Protein AF-A0A2U1FQH3-F1 (afdb_monomer)

Solvent-accessible surface area (backbone atoms only — not comparable to full-atom values): 7206 Å² total; per-residue (Å²): 108,69,68,39,51,54,25,48,75,68,66,36,53,69,66,20,48,74,65,51,84,69,81,88,72,70,95,47,68,51,34,59,42,53,38,51,51,47,22,43,49,19,22,71,71,65,38,62,69,56,23,54,52,31,47,61,70,47,54,87,42,57,77,36,69,26,37,33,78,85,59,86,45,71,81,46,42,37,20,46,50,50,14,53,23,23,50,56,60,72,35,64,68,61,15,51,62,22,38,57,48,25,40,58,41,23,60,77,64,72,34,65,70,56,42,53,49,44,52,58,51,50,51,54,56,51,55,63,57,61,77,73,112

Organism: NCBI:txid663609

Secondary structure (DSSP, 8-state):
-HHHHHHHHTT-HHHHHHT-SPPPPPSSTTHHHHHHHHHHHHHHHT-HHHHHHHHHHHGGGTTSEEE-TTSS-EEEEHHHHHHHHHHHTT-HHHHHHHHHHHHHHHHHTT-HHHHHHHHHHHHHHHHHHHTT-

Mean predicted aligned error: 3.98 Å

Structure (mmCIF, N/CA/C/O backbone):
data_AF-A0A2U1FQH3-F1
#
_entry.id   AF-A0A2U1FQH3-F1
#
loop_
_atom_site.group_PDB
_atom_site.id
_atom_site.type_symbol
_atom_site.label_atom_id
_atom_site.label_alt_id
_atom_site.label_comp_id
_atom_site.label_asym_id
_atom_site.label_entity_id
_atom_site.label_seq_id
_atom_site.pdbx_PDB_ins_code
_atom_site.Cartn_x
_atom_site.Cartn_y
_atom_site.Cartn_z
_atom_site.occupancy
_atom_site.B_iso_or_equiv
_atom_site.auth_seq_id
_atom_site.auth_comp_id
_atom_site.auth_asym_id
_atom_site.auth_atom_id
_atom_site.pdbx_PDB_model_num
ATOM 1 N N . MET A 1 1 ? 6.228 0.010 -13.009 1.00 85.62 1 MET A N 1
ATOM 2 C CA . MET A 1 1 ? 5.264 -0.247 -11.916 1.00 85.62 1 MET A CA 1
ATOM 3 C C . MET A 1 1 ? 3.928 0.450 -12.118 1.00 85.62 1 MET A C 1
ATOM 5 O O . MET A 1 1 ? 2.920 -0.239 -12.090 1.00 85.62 1 MET A O 1
ATOM 9 N N . LEU A 1 2 ? 3.894 1.757 -12.401 1.00 88.19 2 LEU A N 1
ATOM 10 C CA . LEU A 1 2 ? 2.640 2.507 -12.596 1.00 88.19 2 LEU A CA 1
ATOM 11 C C . LEU A 1 2 ? 1.683 1.895 -13.636 1.00 88.19 2 LEU A C 1
ATOM 13 O O . LEU A 1 2 ? 0.490 1.802 -13.383 1.00 88.19 2 LEU A O 1
ATOM 17 N N . LEU A 1 3 ? 2.201 1.389 -14.762 1.00 90.94 3 LEU A N 1
ATOM 18 C CA . LEU A 1 3 ? 1.379 0.736 -15.790 1.00 90.94 3 LEU A CA 1
ATOM 19 C C . LEU A 1 3 ? 0.638 -0.516 -15.286 1.00 90.94 3 LEU A C 1
ATOM 21 O O . LEU A 1 3 ? -0.470 -0.785 -15.737 1.00 90.94 3 LEU A O 1
ATOM 25 N N . VAL A 1 4 ? 1.233 -1.281 -14.363 1.00 93.75 4 VAL A N 1
ATOM 26 C CA . VAL A 1 4 ? 0.579 -2.461 -13.770 1.00 93.75 4 VAL A CA 1
ATOM 27 C C . VAL A 1 4 ? -0.612 -2.012 -12.927 1.00 93.75 4 VAL A C 1
ATOM 29 O O . VAL A 1 4 ? -1.704 -2.537 -13.108 1.00 93.75 4 VAL A O 1
ATOM 32 N N . HIS A 1 5 ? -0.429 -0.989 -12.087 1.00 93.81 5 HIS A N 1
ATOM 33 C CA . HIS A 1 5 ? -1.512 -0.399 -11.289 1.00 93.81 5 HIS A CA 1
ATOM 34 C C . HIS A 1 5 ? -2.624 0.178 -12.160 1.00 93.81 5 HIS A C 1
ATOM 36 O O . HIS A 1 5 ? -3.769 -0.218 -11.992 1.00 93.81 5 HIS A O 1
ATOM 42 N N . ALA A 1 6 ? -2.289 0.986 -13.168 1.00 94.56 6 ALA A N 1
ATOM 43 C CA . ALA A 1 6 ? -3.279 1.551 -14.085 1.00 94.56 6 ALA A CA 1
ATOM 44 C C . ALA A 1 6 ? -4.099 0.469 -14.814 1.00 94.56 6 ALA A C 1
ATOM 46 O O . ALA A 1 6 ? -5.302 0.618 -15.011 1.00 94.56 6 ALA A O 1
ATOM 47 N N . ARG A 1 7 ? -3.469 -0.651 -15.197 1.00 95.75 7 ARG A N 1
ATOM 48 C CA . ARG A 1 7 ? -4.176 -1.792 -15.802 1.00 95.75 7 ARG A CA 1
ATOM 49 C C . ARG A 1 7 ? -5.075 -2.510 -14.803 1.00 95.75 7 ARG A C 1
ATOM 51 O O . ARG A 1 7 ? -6.178 -2.886 -15.179 1.00 95.75 7 ARG A O 1
ATOM 58 N N . LEU A 1 8 ? -4.626 -2.693 -13.561 1.00 94.69 8 LEU A N 1
ATOM 59 C CA . LEU A 1 8 ? -5.451 -3.275 -12.502 1.00 94.69 8 LEU A CA 1
ATOM 60 C C . LEU A 1 8 ? -6.661 -2.388 -12.180 1.00 94.69 8 LEU A C 1
ATOM 62 O O . LEU A 1 8 ? -7.759 -2.907 -12.009 1.00 94.69 8 LEU A O 1
ATOM 66 N N . ASP A 1 9 ? -6.480 -1.068 -12.142 1.00 95.06 9 ASP A N 1
ATOM 67 C CA . ASP A 1 9 ? -7.562 -0.102 -11.909 1.00 95.06 9 ASP A CA 1
ATOM 68 C C . ASP A 1 9 ? -8.564 -0.077 -13.069 1.00 95.06 9 ASP A C 1
ATOM 70 O O . ASP A 1 9 ? -9.762 0.065 -12.849 1.00 95.06 9 ASP A O 1
ATOM 74 N N . ALA A 1 10 ? -8.094 -0.306 -14.297 1.00 96.31 10 ALA A N 1
ATOM 75 C CA . ALA A 1 10 ? -8.940 -0.456 -15.480 1.00 96.31 10 ALA A CA 1
ATOM 76 C C . ALA A 1 10 ? -9.592 -1.851 -15.620 1.00 96.31 10 ALA A C 1
ATOM 78 O O . ALA A 1 10 ? -10.192 -2.136 -16.655 1.00 96.31 10 ALA A O 1
ATOM 79 N N . GLY A 1 11 ? -9.430 -2.755 -14.645 1.00 95.56 11 GLY A N 1
ATOM 80 C CA . GLY A 1 11 ? -9.955 -4.127 -14.718 1.00 95.56 11 GLY A CA 1
ATOM 81 C C . GLY A 1 11 ? -9.238 -5.039 -15.727 1.00 95.56 11 GLY A C 1
ATOM 82 O O . GLY A 1 11 ? -9.680 -6.153 -15.993 1.00 95.56 11 GLY A O 1
ATOM 83 N N . LEU A 1 12 ? -8.103 -4.612 -16.284 1.00 95.75 12 LEU A N 1
ATOM 84 C CA . LEU A 1 12 ? -7.327 -5.343 -17.291 1.00 95.75 12 LEU A CA 1
ATOM 85 C C . LEU A 1 12 ? -6.322 -6.309 -16.635 1.00 95.75 12 LEU A C 1
ATOM 87 O O . LEU A 1 12 ? -5.113 -6.226 -16.882 1.00 95.75 12 LEU A O 1
ATOM 91 N N . GLY A 1 13 ? -6.821 -7.225 -15.800 1.00 94.69 13 GLY A N 1
ATOM 92 C CA . GLY A 1 13 ? -6.017 -8.140 -14.976 1.00 94.69 13 GLY A CA 1
ATOM 93 C C . GLY A 1 13 ? -4.999 -8.969 -15.766 1.00 94.69 13 GLY A C 1
ATOM 94 O O . GLY A 1 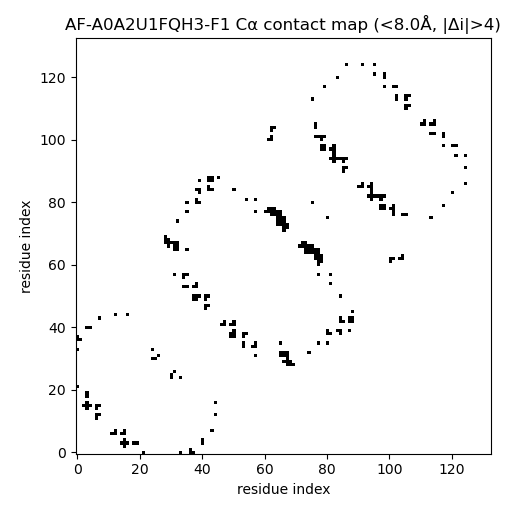13 ? -3.823 -9.009 -15.404 1.00 94.69 13 GLY A O 1
ATOM 95 N N . ASP A 1 14 ? -5.397 -9.542 -16.903 1.00 94.00 14 ASP A N 1
ATOM 96 C CA . ASP A 1 14 ? -4.491 -10.345 -17.736 1.00 94.00 14 ASP A CA 1
ATOM 97 C C . ASP A 1 14 ? -3.356 -9.512 -18.335 1.00 94.00 14 ASP A C 1
ATOM 99 O O . ASP A 1 14 ? -2.203 -9.940 -18.365 1.00 94.00 14 ASP A O 1
ATOM 103 N N . ARG A 1 15 ? -3.641 -8.270 -18.744 1.00 93.94 15 ARG A N 1
ATOM 104 C CA . ARG A 1 15 ? -2.609 -7.345 -19.243 1.00 93.94 15 ARG A CA 1
ATOM 105 C C . ARG A 1 15 ? -1.704 -6.837 -18.128 1.00 93.94 15 ARG A C 1
ATOM 107 O O . ARG A 1 15 ? -0.549 -6.495 -18.393 1.00 93.94 15 ARG A O 1
ATOM 114 N N . ALA A 1 16 ? -2.217 -6.723 -16.905 1.00 95.06 16 ALA A N 1
ATOM 115 C CA . ALA A 1 16 ? -1.400 -6.421 -15.738 1.00 95.06 16 ALA A CA 1
ATOM 116 C C . ALA A 1 16 ? -0.441 -7.585 -15.453 1.00 95.06 16 ALA A C 1
ATOM 118 O O . ALA A 1 16 ? 0.761 -7.355 -15.324 1.00 95.06 16 ALA A O 1
ATOM 119 N N . ARG A 1 17 ? -0.950 -8.825 -15.473 1.00 94.12 17 ARG A N 1
ATOM 120 C CA . ARG A 1 17 ? -0.162 -10.049 -15.281 1.00 94.12 17 ARG A CA 1
ATOM 121 C C . ARG A 1 17 ? 0.876 -10.257 -16.384 1.00 94.12 17 ARG A C 1
ATOM 123 O O . ARG A 1 17 ? 2.003 -10.610 -16.079 1.00 94.12 17 ARG A O 1
ATOM 130 N N . ALA A 1 18 ? 0.554 -9.953 -17.640 1.00 92.75 18 ALA A N 1
ATOM 131 C CA . ALA A 1 18 ? 1.511 -10.039 -18.749 1.00 92.75 18 ALA A CA 1
ATOM 132 C C . ALA A 1 18 ? 2.693 -9.057 -18.620 1.00 92.75 18 ALA A C 1
ATOM 134 O O . ALA A 1 18 ? 3.748 -9.276 -19.205 1.00 92.75 18 ALA A O 1
ATOM 135 N N . ALA A 1 19 ? 2.529 -7.967 -17.863 1.00 89.44 19 ALA A N 1
ATOM 136 C CA . ALA A 1 19 ? 3.610 -7.035 -17.538 1.00 89.44 19 ALA A CA 1
ATOM 137 C C . ALA A 1 19 ? 4.268 -7.326 -16.173 1.00 89.44 19 ALA A C 1
ATOM 139 O O . ALA A 1 19 ? 4.991 -6.471 -15.655 1.00 89.44 19 ALA A O 1
ATOM 140 N N . TRP A 1 20 ? 4.007 -8.500 -15.589 1.00 92.12 20 TRP A N 1
ATOM 141 C CA . TRP A 1 20 ? 4.476 -8.942 -14.278 1.00 92.12 20 TRP A CA 1
ATOM 142 C C . TRP A 1 20 ? 5.235 -10.286 -14.382 1.00 92.12 20 TRP A C 1
ATOM 144 O O . TRP A 1 20 ? 4.824 -11.137 -15.167 1.00 92.12 20 TRP A O 1
ATOM 154 N N . PRO A 1 21 ? 6.300 -10.535 -13.589 1.00 73.38 21 PRO A N 1
ATOM 155 C CA . PRO A 1 21 ? 6.938 -9.624 -12.642 1.00 73.38 21 PRO A CA 1
ATOM 156 C C . PRO A 1 21 ? 7.885 -8.640 -13.337 1.00 73.38 21 PRO A C 1
ATOM 158 O O . PRO A 1 21 ? 8.459 -8.913 -14.388 1.00 73.38 21 PRO A O 1
ATOM 161 N N . VAL A 1 22 ? 8.071 -7.475 -12.722 1.00 75.81 22 VAL A N 1
ATOM 162 C CA . VAL A 1 22 ? 9.035 -6.474 -13.201 1.00 75.81 22 VAL A CA 1
ATOM 163 C C . VAL A 1 22 ? 10.400 -6.731 -12.551 1.00 75.81 22 VAL A C 1
ATOM 165 O O . VAL A 1 22 ? 10.429 -7.129 -11.383 1.00 75.81 22 VAL A O 1
ATOM 168 N N . PRO A 1 23 ? 11.524 -6.516 -13.268 1.00 78.75 23 PRO A N 1
ATOM 169 C CA . PRO A 1 23 ? 12.860 -6.788 -12.748 1.00 78.75 23 PRO A CA 1
ATOM 170 C C . PRO A 1 23 ? 13.119 -6.132 -11.391 1.00 78.75 23 PRO A C 1
ATOM 172 O O . PRO A 1 23 ? 12.698 -4.996 -11.144 1.00 78.75 23 PRO A O 1
ATOM 175 N N . GLN A 1 24 ? 13.853 -6.838 -10.528 1.00 74.62 24 GLN A N 1
ATOM 176 C CA . GLN A 1 24 ? 14.350 -6.255 -9.288 1.00 74.62 24 GLN A CA 1
ATOM 177 C C . GLN A 1 24 ? 15.285 -5.088 -9.611 1.00 74.62 24 GLN A C 1
ATOM 179 O O . GLN A 1 24 ? 16.109 -5.158 -10.523 1.00 74.62 24 GLN A O 1
ATOM 184 N N . ARG A 1 25 ? 15.124 -3.995 -8.866 1.00 75.69 25 ARG A N 1
ATOM 185 C CA . ARG A 1 25 ? 15.981 -2.816 -8.971 1.00 75.69 25 ARG A CA 1
ATOM 186 C C . ARG A 1 25 ? 17.005 -2.831 -7.833 1.00 75.69 25 ARG A C 1
ATOM 188 O O . ARG A 1 25 ? 16.669 -3.318 -6.749 1.00 75.69 25 ARG A O 1
ATOM 195 N N . PRO A 1 26 ? 18.216 -2.291 -8.052 1.00 82.06 26 PRO A N 1
ATOM 196 C CA . PRO A 1 26 ? 19.165 -2.037 -6.974 1.00 82.06 26 PRO A CA 1
ATOM 197 C C . PRO A 1 26 ? 18.531 -1.224 -5.840 1.00 82.06 26 PRO A C 1
ATOM 199 O O . PRO A 1 26 ? 17.585 -0.460 -6.059 1.00 82.06 26 PRO A O 1
ATOM 202 N N . ARG A 1 27 ? 19.053 -1.379 -4.619 1.00 84.25 27 ARG A N 1
ATOM 203 C CA . ARG A 1 27 ? 18.567 -0.674 -3.423 1.00 84.25 27 ARG A CA 1
ATOM 204 C C . ARG A 1 27 ? 19.077 0.770 -3.371 1.00 84.25 27 ARG A C 1
ATOM 206 O O . ARG A 1 27 ? 19.834 1.147 -2.486 1.00 84.25 27 ARG A O 1
ATOM 213 N N . GLU A 1 28 ? 18.656 1.567 -4.341 1.00 85.31 28 GLU A N 1
ATOM 214 C CA . GLU A 1 28 ? 19.118 2.939 -4.583 1.00 85.31 28 GLU A CA 1
ATOM 215 C C . GLU A 1 28 ? 17.925 3.896 -4.725 1.00 85.31 28 GLU A C 1
ATOM 217 O O . GLU A 1 28 ? 16.795 3.437 -4.740 1.00 85.31 28 GLU A O 1
ATOM 222 N N . GLY A 1 29 ? 18.163 5.209 -4.836 1.00 80.88 29 GLY A N 1
ATOM 223 C CA . GLY A 1 29 ? 17.245 6.292 -5.262 1.00 80.88 29 GLY A CA 1
ATOM 224 C C . GLY A 1 29 ? 15.716 6.137 -5.112 1.00 80.88 29 GLY A C 1
ATOM 225 O O . GLY A 1 29 ? 15.077 6.900 -4.383 1.00 80.88 29 GLY A O 1
ATOM 226 N N . THR A 1 30 ? 15.115 5.210 -5.861 1.00 89.62 30 THR A N 1
ATOM 227 C CA . THR A 1 30 ? 13.666 4.953 -5.960 1.00 89.62 30 THR A CA 1
ATOM 228 C C . THR A 1 30 ? 13.218 3.638 -5.319 1.00 89.62 30 THR A C 1
ATOM 230 O O . THR A 1 30 ? 12.035 3.316 -5.346 1.00 89.62 30 THR A O 1
ATOM 233 N N . TRP A 1 31 ? 14.127 2.868 -4.724 1.00 92.00 31 TRP A N 1
ATOM 234 C CA . TRP A 1 31 ? 13.887 1.497 -4.284 1.00 92.00 31 TRP A CA 1
ATOM 235 C C . TRP A 1 31 ? 12.711 1.376 -3.317 1.00 92.00 31 TRP A C 1
ATOM 237 O O . TRP A 1 31 ? 11.898 0.467 -3.469 1.00 92.00 31 TRP A O 1
ATOM 247 N N . LEU A 1 32 ? 12.574 2.293 -2.353 1.00 93.88 32 LEU A N 1
ATOM 248 C CA . LEU A 1 32 ? 11.478 2.240 -1.380 1.00 93.88 32 LEU A CA 1
ATOM 249 C C . LEU A 1 32 ? 10.116 2.447 -2.062 1.00 93.88 32 LEU A C 1
ATOM 251 O O . LEU A 1 32 ? 9.160 1.724 -1.779 1.00 93.88 32 LEU A O 1
ATOM 255 N N . LEU A 1 33 ? 10.053 3.387 -3.008 1.00 93.75 33 LEU A N 1
ATOM 256 C CA . LEU A 1 33 ? 8.881 3.639 -3.844 1.00 93.75 33 LEU A CA 1
ATOM 257 C C . LEU A 1 33 ? 8.545 2.427 -4.721 1.00 93.75 33 LEU A C 1
ATOM 259 O O . LEU A 1 33 ? 7.403 1.969 -4.734 1.00 93.75 33 LEU A O 1
ATOM 263 N N . ASP A 1 34 ? 9.533 1.888 -5.434 1.00 92.88 34 ASP A N 1
ATOM 264 C CA . ASP A 1 34 ? 9.339 0.737 -6.316 1.00 92.88 34 ASP A CA 1
ATOM 265 C C . ASP A 1 34 ? 8.899 -0.504 -5.527 1.00 92.88 34 ASP A C 1
ATOM 267 O O . ASP A 1 34 ? 7.987 -1.211 -5.956 1.00 92.88 34 ASP A O 1
ATOM 271 N N . THR A 1 35 ? 9.476 -0.732 -4.345 1.00 95.19 35 THR A N 1
ATOM 272 C CA . THR A 1 35 ? 9.123 -1.841 -3.444 1.00 95.19 35 THR A CA 1
ATOM 273 C C . THR A 1 35 ? 7.694 -1.697 -2.918 1.00 95.19 35 THR A C 1
ATOM 275 O O . THR A 1 35 ? 6.941 -2.672 -2.914 1.00 95.19 35 THR A O 1
ATOM 278 N N . ALA A 1 36 ? 7.276 -0.484 -2.542 1.00 96.19 36 ALA A N 1
ATOM 279 C CA . ALA A 1 36 ? 5.900 -0.199 -2.139 1.00 96.19 36 ALA A CA 1
ATOM 280 C C . ALA A 1 36 ? 4.895 -0.477 -3.269 1.00 96.19 36 ALA A C 1
ATOM 282 O O . ALA A 1 36 ? 3.879 -1.143 -3.056 1.00 96.19 36 ALA A O 1
ATOM 283 N N . LEU A 1 37 ? 5.197 -0.028 -4.490 1.00 95.06 37 LEU A N 1
ATOM 284 C CA . LEU A 1 37 ? 4.347 -0.282 -5.654 1.00 95.06 37 LEU A CA 1
ATOM 285 C C . LEU A 1 37 ? 4.309 -1.769 -6.027 1.00 95.06 37 LEU A C 1
ATOM 287 O O . LEU A 1 37 ? 3.245 -2.263 -6.406 1.00 95.06 37 LEU A O 1
ATOM 291 N N . GLN A 1 38 ? 5.427 -2.490 -5.907 1.00 95.25 38 GLN A N 1
ATOM 292 C CA . GLN A 1 38 ? 5.459 -3.940 -6.105 1.00 95.25 38 GLN A CA 1
ATOM 293 C C . GLN A 1 38 ? 4.601 -4.665 -5.067 1.00 95.25 38 GLN A C 1
ATOM 295 O O . GLN A 1 38 ? 3.829 -5.537 -5.448 1.00 95.25 38 GLN A O 1
ATOM 300 N N . CYS A 1 39 ? 4.679 -4.278 -3.791 1.00 96.50 39 CYS A N 1
ATOM 301 C CA . CYS A 1 39 ? 3.886 -4.871 -2.711 1.00 96.50 39 CYS A CA 1
ATOM 302 C C . CYS A 1 39 ? 2.380 -4.791 -2.995 1.00 96.50 39 CYS A C 1
ATOM 304 O O . CYS A 1 39 ? 1.672 -5.797 -2.954 1.00 96.50 39 CYS A O 1
ATOM 306 N N . LEU A 1 40 ? 1.899 -3.602 -3.371 1.00 96.62 40 LEU A N 1
ATOM 307 C CA . LEU A 1 40 ? 0.488 -3.381 -3.695 1.00 96.62 40 LEU A CA 1
ATOM 308 C C . LEU A 1 40 ? 0.043 -4.174 -4.930 1.00 96.62 40 LEU A C 1
ATOM 310 O O . LEU A 1 40 ? -1.037 -4.761 -4.931 1.00 96.62 40 LEU A O 1
ATOM 314 N N . ALA A 1 41 ? 0.863 -4.198 -5.985 1.00 95.81 41 ALA A N 1
ATOM 315 C CA . ALA A 1 41 ? 0.544 -4.944 -7.200 1.00 95.81 41 ALA A CA 1
ATOM 316 C C . ALA A 1 41 ? 0.529 -6.457 -6.942 1.00 95.81 41 ALA A C 1
ATOM 318 O O . ALA A 1 41 ? -0.388 -7.137 -7.394 1.00 95.81 41 ALA A O 1
ATOM 319 N N . ALA A 1 42 ? 1.501 -6.969 -6.181 1.00 95.94 42 ALA A N 1
ATOM 320 C CA . ALA A 1 42 ? 1.602 -8.379 -5.828 1.00 95.94 42 ALA A CA 1
ATOM 321 C C . ALA A 1 42 ? 0.376 -8.855 -5.042 1.00 95.94 42 ALA A C 1
ATOM 323 O O . ALA A 1 42 ? -0.183 -9.896 -5.378 1.00 95.94 42 ALA A O 1
ATOM 324 N N . ALA A 1 43 ? -0.091 -8.061 -4.070 1.00 96.38 43 ALA A N 1
ATOM 325 C CA . ALA A 1 43 ? -1.313 -8.362 -3.327 1.00 96.38 43 ALA A CA 1
ATOM 326 C C . ALA A 1 43 ? -2.535 -8.469 -4.253 1.00 96.38 43 ALA A C 1
ATOM 328 O O . ALA A 1 43 ? -3.263 -9.452 -4.203 1.00 96.38 43 ALA A O 1
ATOM 329 N N . ARG A 1 44 ? -2.715 -7.504 -5.165 1.00 94.81 44 ARG A N 1
ATOM 330 C CA . ARG A 1 44 ? -3.845 -7.491 -6.114 1.00 94.81 44 ARG A CA 1
ATOM 331 C C . ARG A 1 44 ? -3.774 -8.594 -7.174 1.00 94.81 44 ARG A C 1
ATOM 333 O O . ARG A 1 44 ? -4.807 -9.027 -7.668 1.00 94.81 44 ARG A O 1
ATOM 340 N N . LEU A 1 45 ? -2.571 -9.015 -7.560 1.00 94.81 45 LEU A N 1
ATOM 341 C CA . LEU A 1 45 ? -2.350 -10.062 -8.564 1.00 94.81 45 LEU A CA 1
ATOM 342 C C . LEU A 1 45 ? -2.333 -11.481 -7.972 1.00 94.81 45 LEU A C 1
ATOM 344 O O . LEU A 1 45 ? -2.343 -12.441 -8.747 1.00 94.81 45 LEU A O 1
ATOM 348 N N . GLY A 1 46 ? -2.298 -11.612 -6.641 1.00 94.62 46 GLY A N 1
ATOM 349 C CA . GLY A 1 46 ? -2.177 -12.890 -5.936 1.00 94.62 46 GLY A CA 1
ATOM 350 C C . GLY A 1 46 ? -0.759 -13.476 -5.925 1.00 94.62 46 GLY A C 1
ATOM 351 O O . GLY A 1 46 ? -0.588 -14.669 -5.680 1.00 94.62 46 GLY A O 1
ATOM 352 N N . ASP A 1 47 ? 0.276 -12.672 -6.189 1.00 95.25 47 ASP A N 1
ATOM 353 C CA . ASP A 1 47 ? 1.672 -13.128 -6.156 1.00 95.25 47 ASP A CA 1
ATOM 354 C C . ASP A 1 47 ? 2.202 -13.140 -4.715 1.00 95.25 47 ASP A C 1
ATOM 356 O O . ASP A 1 47 ? 2.835 -12.194 -4.234 1.00 95.25 47 ASP A O 1
ATOM 360 N N . GLY A 1 48 ? 1.932 -14.240 -4.010 1.00 94.94 48 GLY A N 1
ATOM 361 C CA . GLY A 1 48 ? 2.323 -14.403 -2.611 1.00 94.94 48 GLY A CA 1
ATOM 362 C C . GLY A 1 48 ? 3.839 -14.377 -2.376 1.00 94.94 48 GLY A C 1
ATOM 363 O O . GLY A 1 48 ? 4.282 -13.980 -1.298 1.00 94.94 48 GLY A O 1
ATOM 364 N N . ALA A 1 49 ? 4.654 -14.774 -3.360 1.00 94.19 49 ALA A N 1
ATOM 365 C CA . ALA A 1 49 ? 6.108 -14.781 -3.214 1.00 94.19 49 ALA A CA 1
ATOM 366 C C . ALA A 1 49 ? 6.669 -13.354 -3.221 1.00 94.19 49 ALA A C 1
ATOM 368 O O . ALA A 1 49 ? 7.439 -12.991 -2.325 1.00 94.19 49 ALA A O 1
ATOM 369 N N . VAL A 1 50 ? 6.248 -12.529 -4.187 1.00 95.12 50 VAL A N 1
ATOM 370 C CA . VAL A 1 50 ? 6.642 -11.116 -4.223 1.00 95.12 50 VAL A CA 1
ATOM 371 C C . VAL A 1 50 ? 6.059 -10.371 -3.031 1.00 95.12 50 VAL A C 1
ATOM 373 O O . VAL A 1 50 ? 6.807 -9.649 -2.376 1.00 95.12 50 VAL A O 1
ATOM 376 N N . LEU A 1 51 ? 4.785 -10.599 -2.698 1.00 96.44 51 LEU A N 1
ATOM 377 C CA . LEU A 1 51 ? 4.118 -9.946 -1.573 1.00 96.44 51 LEU A CA 1
ATOM 378 C C . LEU A 1 51 ? 4.884 -10.140 -0.259 1.00 96.44 51 LEU A C 1
ATOM 380 O O . LEU A 1 51 ? 5.219 -9.155 0.402 1.00 96.44 51 LEU A O 1
ATOM 384 N N . ARG A 1 52 ? 5.217 -11.391 0.093 1.00 96.50 52 ARG A N 1
ATOM 385 C CA . ARG A 1 52 ? 5.974 -11.699 1.318 1.00 96.50 52 ARG A CA 1
ATOM 386 C C . ARG A 1 52 ? 7.330 -11.003 1.338 1.00 96.50 52 ARG A C 1
ATOM 388 O O . ARG A 1 52 ? 7.664 -10.366 2.334 1.00 96.50 52 ARG A O 1
ATOM 395 N N . ARG A 1 53 ? 8.086 -11.077 0.235 1.00 95.69 53 ARG A N 1
ATOM 396 C CA . ARG A 1 53 ? 9.396 -10.417 0.119 1.00 95.69 53 ARG A CA 1
ATOM 397 C C . ARG A 1 53 ? 9.269 -8.910 0.319 1.00 95.69 53 ARG A C 1
ATOM 399 O O . ARG A 1 53 ? 9.938 -8.348 1.175 1.00 95.69 53 ARG A O 1
ATOM 406 N N . THR A 1 54 ? 8.383 -8.258 -0.432 1.00 96.19 54 THR A N 1
ATOM 407 C CA . THR A 1 54 ? 8.247 -6.799 -0.378 1.00 96.19 54 THR A CA 1
ATOM 408 C C . THR A 1 54 ? 7.710 -6.317 0.965 1.00 96.19 54 THR A C 1
ATOM 410 O O . THR A 1 54 ? 8.112 -5.257 1.427 1.00 96.19 54 THR A O 1
ATOM 413 N N . ARG A 1 55 ? 6.844 -7.087 1.639 1.00 97.31 55 ARG A N 1
ATOM 414 C CA . ARG A 1 55 ? 6.419 -6.762 3.007 1.00 97.31 55 ARG A CA 1
ATOM 415 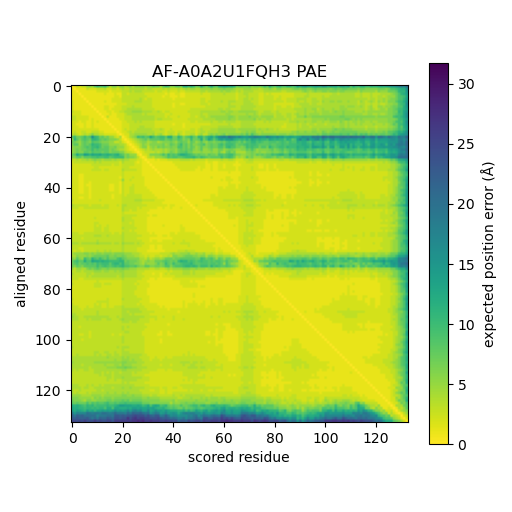C C . ARG A 1 55 ? 7.574 -6.853 3.996 1.00 97.31 55 ARG A C 1
ATOM 417 O O . ARG A 1 55 ? 7.732 -5.940 4.800 1.00 97.31 55 ARG A O 1
ATOM 424 N N . ALA A 1 56 ? 8.396 -7.899 3.909 1.00 97.00 56 ALA A N 1
ATOM 425 C CA . ALA A 1 56 ? 9.593 -8.028 4.737 1.00 97.00 56 ALA A CA 1
ATOM 426 C C . ALA A 1 56 ? 10.584 -6.878 4.485 1.00 97.00 56 ALA A C 1
ATOM 428 O O . ALA A 1 56 ? 11.123 -6.313 5.431 1.00 97.00 56 ALA A O 1
ATOM 429 N N . ASP A 1 57 ? 10.758 -6.473 3.227 1.00 96.06 57 ASP A N 1
ATOM 430 C CA . ASP A 1 57 ? 11.616 -5.350 2.841 1.00 96.06 57 ASP A CA 1
ATOM 431 C C . ASP A 1 57 ? 11.109 -3.991 3.358 1.00 96.06 57 ASP A C 1
ATOM 433 O O . ASP A 1 57 ? 11.913 -3.119 3.705 1.00 96.06 57 ASP A O 1
ATOM 437 N N . LEU A 1 58 ? 9.784 -3.801 3.407 1.00 97.38 58 LEU A N 1
ATOM 438 C CA . LEU A 1 58 ? 9.133 -2.579 3.889 1.00 97.38 58 LEU A CA 1
ATOM 439 C C . LEU A 1 58 ? 9.017 -2.519 5.416 1.00 97.38 58 LEU A C 1
ATOM 441 O O . LEU A 1 58 ? 9.008 -1.421 5.964 1.00 97.38 58 LEU A O 1
ATOM 445 N N . ALA A 1 59 ? 8.942 -3.656 6.112 1.00 96.94 59 ALA A N 1
ATOM 446 C CA . ALA A 1 59 ? 8.702 -3.703 7.556 1.00 96.94 59 ALA A CA 1
ATOM 447 C C . ALA A 1 59 ? 9.684 -2.851 8.398 1.00 96.94 59 ALA A C 1
ATOM 449 O O . ALA A 1 59 ? 9.209 -2.124 9.274 1.00 96.94 59 ALA A O 1
ATOM 450 N N . PRO A 1 60 ? 11.006 -2.816 8.114 1.00 97.12 60 PRO A N 1
ATOM 451 C CA . PRO A 1 60 ? 11.949 -1.941 8.822 1.00 97.12 60 PRO A CA 1
ATOM 452 C C . PRO A 1 60 ? 11.668 -0.437 8.684 1.00 97.12 60 PRO A C 1
ATOM 454 O O . PRO A 1 60 ? 12.254 0.369 9.403 1.00 97.12 60 PRO A O 1
ATOM 457 N N . TRP A 1 61 ? 10.800 -0.046 7.749 1.00 96.94 61 TRP A N 1
ATOM 458 C CA . TRP A 1 61 ? 10.431 1.341 7.467 1.00 96.94 61 TRP A CA 1
ATOM 459 C C . TRP A 1 61 ? 9.072 1.731 8.057 1.00 96.94 61 TRP A C 1
ATOM 461 O O . TRP A 1 61 ? 8.577 2.820 7.767 1.00 96.94 61 TRP A O 1
ATOM 471 N N . SER A 1 62 ? 8.461 0.873 8.879 1.00 98.12 62 SER A N 1
ATOM 472 C CA . SER A 1 62 ? 7.247 1.220 9.625 1.00 98.12 62 SER A CA 1
ATOM 473 C C . SER A 1 62 ? 7.429 2.533 10.405 1.00 98.12 62 SER A C 1
ATOM 475 O O . SER A 1 62 ? 8.506 2.838 10.921 1.00 98.12 62 SER A O 1
ATOM 477 N N . GLY A 1 63 ? 6.381 3.354 10.433 1.00 97.38 63 GLY A N 1
ATOM 478 C CA . GLY A 1 63 ? 6.383 4.693 11.015 1.00 97.38 63 GLY A CA 1
ATOM 479 C C . GLY A 1 63 ? 7.057 5.767 10.155 1.00 97.38 63 GLY A C 1
ATOM 480 O O . GLY A 1 63 ? 7.213 6.892 10.638 1.00 97.38 63 GLY A O 1
ATOM 481 N N . ARG A 1 64 ? 7.448 5.452 8.909 1.00 97.19 64 ARG A N 1
ATOM 482 C CA . ARG A 1 64 ? 8.052 6.385 7.939 1.00 97.19 64 ARG A CA 1
ATOM 483 C C . ARG A 1 64 ? 7.199 6.549 6.679 1.00 97.19 64 ARG A C 1
ATOM 485 O O . ARG A 1 64 ? 6.255 5.801 6.429 1.00 97.19 64 ARG A O 1
ATOM 492 N N . LEU A 1 65 ? 7.561 7.541 5.870 1.00 97.19 65 LEU A N 1
ATOM 493 C CA . LEU A 1 65 ? 6.982 7.778 4.551 1.00 97.19 65 LEU A CA 1
ATOM 494 C C . LEU A 1 65 ? 7.707 6.960 3.477 1.00 97.19 65 LEU A C 1
ATOM 496 O O . LEU A 1 65 ? 8.921 6.779 3.528 1.00 97.19 65 LEU A O 1
ATOM 500 N N . VAL A 1 66 ? 6.965 6.520 2.466 1.00 96.25 66 VAL A N 1
ATOM 501 C CA . VAL A 1 66 ? 7.519 6.044 1.198 1.00 96.25 66 VAL A CA 1
ATOM 502 C C . VAL A 1 66 ? 7.864 7.267 0.357 1.00 96.25 66 VAL A C 1
ATOM 504 O O . VAL A 1 66 ? 6.960 7.949 -0.127 1.00 96.25 66 VAL A O 1
ATOM 507 N N . HIS A 1 67 ? 9.154 7.538 0.171 1.00 92.19 67 HIS A N 1
ATOM 508 C CA . HIS A 1 67 ? 9.629 8.668 -0.624 1.00 92.19 67 HIS A CA 1
ATOM 509 C C . HIS A 1 67 ? 10.874 8.323 -1.452 1.00 92.19 67 HIS A C 1
ATOM 511 O O . HIS A 1 67 ? 11.571 7.345 -1.170 1.00 92.19 67 HIS A O 1
ATOM 517 N N . THR A 1 68 ? 11.161 9.118 -2.484 1.00 88.31 68 THR A N 1
ATOM 518 C CA . THR A 1 68 ? 12.456 9.075 -3.190 1.00 88.31 68 THR A CA 1
ATOM 519 C C . THR A 1 68 ? 13.559 9.672 -2.319 1.00 88.31 68 THR A C 1
ATOM 521 O O . THR A 1 68 ? 13.275 10.493 -1.451 1.00 88.31 68 THR A O 1
ATOM 524 N N . VAL A 1 69 ? 14.829 9.313 -2.542 1.00 83.38 69 VAL A N 1
ATOM 525 C CA . VAL A 1 69 ? 15.962 9.783 -1.706 1.00 83.38 69 VAL A CA 1
ATOM 526 C C . VAL A 1 69 ? 16.003 11.309 -1.528 1.00 83.38 69 VAL A C 1
ATOM 528 O O . VAL A 1 69 ? 16.321 11.788 -0.446 1.00 83.38 69 VAL A O 1
ATOM 531 N N . ASN A 1 70 ? 15.630 12.077 -2.553 1.00 81.94 70 ASN A N 1
ATOM 532 C CA . ASN A 1 70 ? 15.590 13.542 -2.510 1.00 81.94 70 ASN A CA 1
ATOM 533 C C . ASN A 1 70 ? 14.264 14.135 -1.985 1.00 81.94 70 ASN A C 1
ATOM 535 O O . ASN A 1 70 ? 14.097 15.350 -1.998 1.00 81.94 70 ASN A O 1
ATOM 539 N N . GLY A 1 71 ? 13.304 13.299 -1.586 1.00 80.62 71 GLY A N 1
ATOM 540 C CA . GLY A 1 71 ? 12.006 13.715 -1.047 1.00 80.62 71 GLY A CA 1
ATOM 541 C C . GLY A 1 71 ? 11.046 14.353 -2.055 1.00 80.62 71 GLY A C 1
ATOM 542 O O . GLY A 1 71 ? 9.950 14.739 -1.664 1.00 80.62 71 GLY A O 1
ATOM 543 N N . GLN A 1 72 ? 11.409 14.451 -3.340 1.00 83.31 72 GLN A N 1
ATOM 544 C CA . GLN A 1 72 ? 10.563 15.099 -4.353 1.00 83.31 72 GLN A CA 1
ATOM 545 C C . GLN A 1 72 ? 9.246 14.366 -4.606 1.00 83.31 72 GLN A C 1
ATOM 547 O O . GLN A 1 72 ? 8.276 14.979 -5.044 1.00 83.31 72 GLN A O 1
ATOM 552 N N . LEU A 1 73 ? 9.211 13.062 -4.337 1.00 87.69 73 LEU A N 1
ATOM 553 C CA . LEU A 1 73 ? 7.993 12.278 -4.392 1.00 87.69 73 L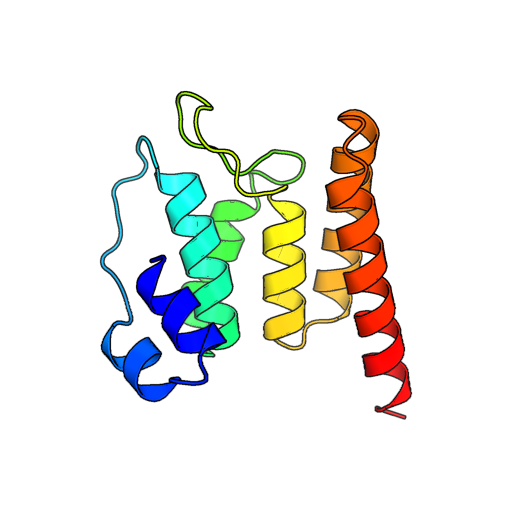EU A CA 1
ATOM 554 C C . LEU A 1 73 ? 7.773 11.588 -3.053 1.00 87.69 73 LEU A C 1
ATOM 556 O O . LEU A 1 73 ? 8.645 10.859 -2.581 1.00 87.69 73 LEU A O 1
ATOM 560 N N . VAL A 1 74 ? 6.575 11.767 -2.505 1.00 93.06 74 VAL A N 1
ATOM 561 C CA . VAL A 1 74 ? 6.045 11.014 -1.369 1.00 93.06 74 VAL A CA 1
ATOM 562 C C . VAL A 1 74 ? 4.804 10.275 -1.849 1.00 93.06 74 VAL A C 1
ATOM 564 O O . VAL A 1 74 ? 3.906 10.882 -2.425 1.00 93.06 74 VAL A O 1
ATOM 567 N N . LEU A 1 75 ? 4.756 8.963 -1.630 1.00 93.88 75 LEU A N 1
ATOM 568 C CA . LEU A 1 75 ? 3.611 8.141 -2.018 1.00 93.88 75 LEU A CA 1
ATOM 569 C C . LEU A 1 75 ? 2.560 8.079 -0.902 1.00 93.88 75 LEU A C 1
ATOM 57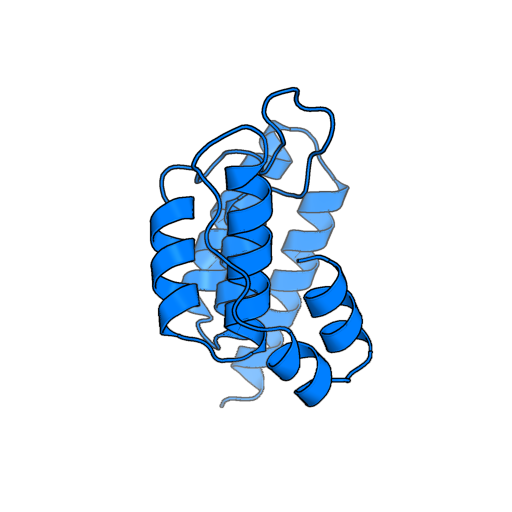1 O O . LEU A 1 75 ? 1.387 8.348 -1.138 1.00 93.88 75 LEU A O 1
ATOM 575 N N . ALA A 1 76 ? 2.976 7.647 0.290 1.00 96.19 76 ALA A N 1
ATOM 576 C CA . ALA A 1 76 ? 2.119 7.383 1.448 1.00 96.19 76 ALA A CA 1
ATOM 577 C C . ALA A 1 76 ? 2.981 7.013 2.673 1.00 96.19 76 ALA A C 1
ATOM 579 O O . ALA A 1 76 ? 4.161 6.687 2.507 1.00 96.19 76 ALA A O 1
ATOM 580 N N . PRO A 1 77 ? 2.406 6.952 3.886 1.00 98.31 77 PRO A N 1
ATOM 581 C CA . PRO A 1 77 ? 2.945 6.155 4.982 1.00 98.31 77 PRO A CA 1
ATOM 582 C C . PRO A 1 77 ? 3.245 4.721 4.539 1.00 98.31 77 PRO A C 1
ATOM 584 O O . PRO A 1 77 ? 2.428 4.090 3.861 1.00 98.31 77 PRO A O 1
ATOM 587 N N . VAL A 1 78 ? 4.383 4.173 4.965 1.00 98.56 78 VAL A N 1
ATOM 588 C CA . VAL A 1 78 ? 4.723 2.759 4.732 1.00 98.56 78 VAL A CA 1
ATOM 589 C C . VAL A 1 78 ? 3.631 1.851 5.294 1.00 98.56 78 VAL A C 1
ATOM 591 O O . VAL A 1 78 ? 3.192 0.920 4.621 1.00 98.56 78 VAL A O 1
ATOM 594 N N . ASP A 1 79 ? 3.120 2.150 6.487 1.00 98.75 79 ASP A N 1
ATOM 595 C CA . ASP A 1 79 ? 2.071 1.340 7.108 1.00 98.75 79 ASP A CA 1
ATOM 596 C C . ASP A 1 79 ? 0.733 1.409 6.359 1.00 98.75 79 ASP A C 1
ATOM 598 O O . ASP A 1 79 ? -0.008 0.432 6.354 1.00 98.75 79 ASP A O 1
ATOM 602 N N . LEU A 1 80 ? 0.451 2.494 5.629 1.00 98.50 80 LEU A N 1
ATOM 603 C CA . LEU A 1 80 ? -0.732 2.575 4.766 1.00 98.50 80 LEU A CA 1
ATOM 604 C C . LEU A 1 80 ? -0.589 1.665 3.537 1.00 98.50 80 LEU A C 1
ATOM 606 O O . LEU A 1 80 ? -1.550 1.025 3.109 1.00 98.50 80 LEU A O 1
ATOM 610 N N . VAL A 1 81 ? 0.626 1.549 2.990 1.00 98.44 81 VAL A N 1
ATOM 611 C CA . VAL A 1 81 ? 0.943 0.575 1.933 1.00 98.44 81 VAL A CA 1
ATOM 612 C C . VAL A 1 81 ? 0.773 -0.855 2.449 1.00 98.44 81 VAL A C 1
ATOM 614 O O . VAL A 1 81 ? 0.128 -1.666 1.784 1.00 98.44 81 VAL A O 1
ATOM 617 N N . LEU A 1 82 ? 1.300 -1.156 3.640 1.00 98.56 82 LEU A N 1
ATOM 618 C CA . LEU A 1 82 ? 1.164 -2.473 4.269 1.00 98.56 82 LEU A CA 1
ATOM 619 C C . LEU A 1 82 ? -0.303 -2.814 4.566 1.00 98.56 82 LEU A C 1
ATOM 621 O O . LEU A 1 82 ? -0.732 -3.925 4.266 1.00 98.56 82 LEU A O 1
ATOM 625 N N . ALA A 1 83 ? -1.088 -1.857 5.065 1.00 98.31 83 ALA A N 1
ATOM 626 C CA . ALA A 1 83 ? -2.514 -2.034 5.324 1.00 98.31 83 ALA A CA 1
ATOM 627 C C . ALA A 1 83 ? -3.302 -2.370 4.051 1.00 98.31 83 ALA A C 1
ATOM 629 O O . ALA A 1 83 ? -4.048 -3.347 4.019 1.00 98.31 83 ALA A O 1
ATOM 630 N N . ARG A 1 84 ? -3.108 -1.596 2.975 1.00 97.62 84 ARG A N 1
ATOM 631 C CA . ARG A 1 84 ? -3.754 -1.849 1.675 1.00 97.62 84 ARG A CA 1
ATOM 632 C C . ARG A 1 84 ? -3.364 -3.216 1.109 1.00 97.62 84 ARG A C 1
ATOM 634 O O . ARG A 1 84 ? -4.216 -3.922 0.578 1.00 97.62 84 ARG A O 1
ATOM 641 N N . ALA A 1 85 ? -2.092 -3.596 1.235 1.00 97.50 85 ALA A N 1
ATOM 642 C CA . ALA A 1 85 ? -1.616 -4.899 0.789 1.00 97.50 85 ALA A CA 1
ATOM 643 C C . ALA A 1 85 ? -2.207 -6.051 1.618 1.00 97.50 85 ALA A C 1
ATOM 645 O O . ALA A 1 85 ? -2.503 -7.096 1.050 1.00 97.50 85 ALA A O 1
ATOM 646 N N . ALA A 1 86 ? -2.372 -5.884 2.934 1.00 96.69 86 ALA A N 1
ATOM 647 C CA . ALA A 1 86 ? -3.025 -6.858 3.814 1.00 96.69 86 ALA A CA 1
ATOM 648 C C . ALA A 1 86 ? -4.517 -7.009 3.497 1.00 96.69 86 ALA A C 1
ATOM 650 O O . ALA A 1 86 ? -5.005 -8.127 3.363 1.00 96.69 86 ALA A O 1
ATOM 651 N N . LEU A 1 87 ? -5.229 -5.901 3.269 1.00 95.69 87 LEU A N 1
ATOM 652 C CA . LEU A 1 87 ? -6.629 -5.935 2.831 1.00 95.69 87 LEU A CA 1
ATOM 653 C C . LEU A 1 87 ? -6.792 -6.671 1.500 1.00 95.69 87 LEU A C 1
ATOM 655 O O . LEU A 1 87 ? -7.622 -7.567 1.3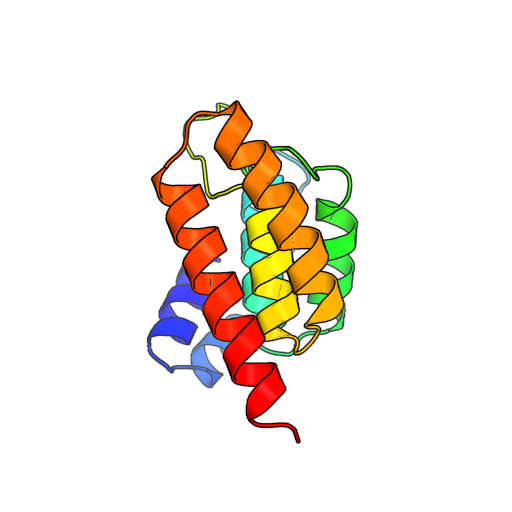94 1.00 95.69 87 LEU A O 1
ATOM 659 N N . ALA A 1 88 ? -5.975 -6.331 0.500 1.00 94.44 88 ALA A N 1
ATOM 660 C CA . ALA A 1 88 ? -6.025 -6.981 -0.809 1.00 94.44 88 ALA A CA 1
ATOM 661 C C . ALA A 1 88 ? -5.666 -8.479 -0.754 1.00 94.44 88 ALA A C 1
ATOM 663 O O . ALA A 1 88 ? -6.110 -9.235 -1.610 1.00 94.44 88 ALA A O 1
ATOM 664 N N . ALA A 1 89 ? -4.892 -8.903 0.247 1.00 93.25 89 ALA A N 1
ATOM 665 C CA . ALA A 1 89 ? -4.548 -10.301 0.489 1.00 93.25 89 ALA A CA 1
ATOM 666 C C . ALA A 1 89 ? -5.544 -11.039 1.409 1.00 93.25 89 ALA A C 1
ATOM 668 O O . ALA A 1 89 ? -5.355 -12.225 1.664 1.00 93.25 89 ALA A O 1
ATOM 669 N N . GLY A 1 90 ? -6.591 -10.371 1.908 1.00 93.62 90 GLY A N 1
ATOM 670 C CA . GLY A 1 90 ? -7.578 -10.985 2.801 1.00 93.62 90 GLY A CA 1
ATOM 671 C C . GLY A 1 90 ? -7.084 -11.206 4.237 1.00 93.62 90 GLY A C 1
ATOM 672 O O . GLY A 1 90 ? -7.524 -12.139 4.901 1.00 93.62 90 GLY A O 1
ATOM 673 N N . GLU A 1 91 ? -6.180 -10.360 4.740 1.00 94.56 91 GLU A N 1
ATOM 674 C CA . GLU A 1 91 ? -5.567 -10.477 6.073 1.00 94.56 91 GLU A CA 1
ATOM 675 C C . GLU A 1 91 ? -6.029 -9.330 7.001 1.00 94.56 91 GLU A C 1
ATOM 677 O O . GLU A 1 91 ? -5.271 -8.403 7.312 1.00 94.56 91 GLU A O 1
ATOM 682 N N . PRO A 1 92 ? -7.287 -9.361 7.483 1.00 94.50 92 PRO A N 1
ATOM 683 C CA . PRO A 1 92 ? -7.922 -8.233 8.168 1.00 94.50 92 PRO A CA 1
ATOM 684 C C . PRO A 1 92 ? -7.225 -7.817 9.473 1.00 94.50 92 PRO A C 1
ATOM 686 O O . PRO A 1 92 ? -7.210 -6.639 9.831 1.00 94.50 92 PRO A O 1
ATOM 689 N N . ARG A 1 93 ? -6.622 -8.770 10.195 1.00 94.56 93 ARG A N 1
ATOM 690 C CA . ARG A 1 93 ? -5.885 -8.479 11.437 1.00 94.56 93 ARG A CA 1
ATOM 691 C C . ARG A 1 93 ? -4.594 -7.707 11.165 1.00 94.56 93 ARG A C 1
ATOM 693 O O . ARG A 1 93 ? -4.316 -6.730 11.856 1.00 94.56 93 ARG A O 1
ATOM 700 N N . GLU A 1 94 ? -3.835 -8.121 10.152 1.00 95.75 94 GLU A N 1
ATOM 701 C CA . GLU A 1 94 ? -2.606 -7.430 9.743 1.00 95.75 94 GLU A CA 1
ATOM 702 C C . GLU A 1 94 ? -2.917 -6.030 9.213 1.00 95.75 94 GLU A C 1
ATOM 704 O O . GLU A 1 94 ? -2.224 -5.069 9.555 1.00 95.75 94 GLU A O 1
ATOM 709 N N . ALA A 1 95 ? -4.006 -5.904 8.447 1.00 97.44 95 ALA A N 1
ATOM 710 C CA . ALA A 1 95 ? -4.503 -4.622 7.973 1.00 97.44 95 ALA A CA 1
ATOM 711 C C . ALA A 1 95 ? -4.823 -3.668 9.129 1.00 97.44 95 ALA A C 1
ATOM 713 O O . ALA A 1 95 ? -4.337 -2.541 9.125 1.00 97.44 95 ALA A O 1
ATOM 714 N N . GLY A 1 96 ? -5.583 -4.119 10.134 1.00 97.81 96 GLY A N 1
ATOM 715 C CA . GLY A 1 96 ? -5.934 -3.303 11.301 1.00 97.81 96 GLY A CA 1
ATOM 716 C C . GLY A 1 96 ? -4.706 -2.764 12.039 1.00 97.81 96 GLY A C 1
ATOM 717 O O . GLY A 1 96 ? -4.580 -1.556 12.219 1.00 97.81 96 GLY A O 1
ATOM 718 N N . ALA A 1 97 ? -3.747 -3.638 12.360 1.00 97.31 97 ALA A N 1
ATOM 719 C CA . ALA A 1 97 ? -2.522 -3.236 13.054 1.00 97.31 97 ALA A CA 1
ATOM 720 C C . ALA A 1 97 ? -1.666 -2.251 12.233 1.00 97.31 97 ALA A C 1
ATOM 722 O O . ALA A 1 97 ? -1.010 -1.369 12.789 1.00 97.31 97 ALA A O 1
ATOM 723 N N . ALA A 1 98 ? -1.639 -2.395 10.905 1.00 98.38 98 ALA A N 1
ATOM 724 C CA . ALA A 1 98 ? -0.964 -1.446 10.026 1.00 98.38 98 ALA A CA 1
ATOM 725 C C . ALA A 1 98 ? -1.715 -0.102 9.941 1.00 98.38 98 ALA A C 1
ATOM 727 O O . ALA A 1 98 ? -1.077 0.949 9.951 1.00 98.38 98 ALA A O 1
ATOM 728 N N . LEU A 1 99 ? -3.052 -0.107 9.938 1.00 98.62 99 LEU A N 1
ATOM 729 C CA . LEU A 1 99 ? -3.862 1.116 9.980 1.00 98.62 99 LEU A CA 1
ATOM 730 C C . LEU A 1 99 ? -3.660 1.904 11.281 1.00 98.62 99 LEU A C 1
ATOM 732 O O . LEU A 1 99 ? -3.602 3.128 11.219 1.00 98.62 99 LEU A O 1
ATOM 736 N N . ASP A 1 100 ? -3.495 1.238 12.430 1.00 98.38 10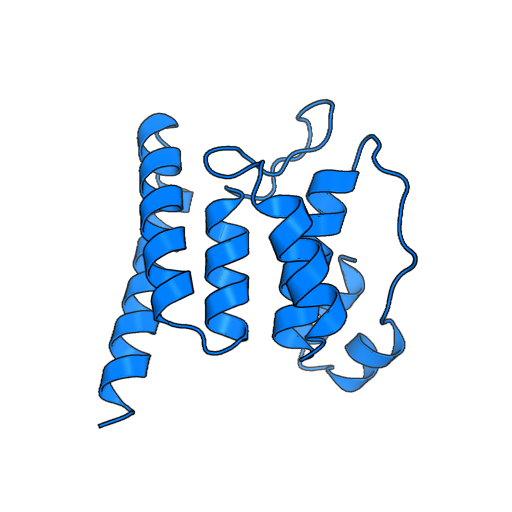0 ASP A N 1
ATOM 737 C CA . ASP A 1 100 ? -3.162 1.905 13.702 1.00 98.38 100 ASP A CA 1
ATOM 738 C C . ASP A 1 100 ? -1.839 2.687 13.591 1.00 98.38 100 ASP A C 1
ATOM 740 O O . ASP A 1 100 ? -1.760 3.862 13.952 1.00 98.38 100 ASP A O 1
ATOM 744 N N . ARG A 1 101 ? -0.796 2.064 13.023 1.00 98.50 101 ARG A N 1
ATOM 745 C CA . ARG A 1 101 ? 0.512 2.717 12.831 1.00 98.50 101 ARG A CA 1
ATOM 746 C C . ARG A 1 101 ? 0.473 3.826 11.780 1.00 98.50 101 ARG A C 1
ATOM 748 O O . ARG A 1 101 ? 1.153 4.840 11.941 1.00 98.50 101 ARG A O 1
ATOM 755 N N . ALA A 1 102 ? -0.316 3.648 10.720 1.00 98.62 102 ALA A N 1
ATOM 756 C CA . ALA A 1 102 ? -0.513 4.667 9.695 1.00 98.62 102 ALA A CA 1
ATOM 757 C C . ALA A 1 102 ? -1.211 5.914 10.260 1.00 98.62 102 ALA A C 1
ATOM 759 O O . ALA A 1 102 ? -0.770 7.024 9.964 1.00 98.62 102 ALA A O 1
ATOM 760 N N . ASP A 1 103 ? -2.239 5.737 11.099 1.00 98.56 103 ASP A N 1
ATOM 761 C CA . ASP A 1 103 ? -2.944 6.842 11.763 1.00 98.56 103 ASP A CA 1
ATOM 762 C C . ASP A 1 103 ? -2.001 7.621 12.683 1.00 98.56 103 ASP A C 1
ATOM 764 O O . ASP A 1 103 ? -1.901 8.840 12.577 1.00 98.56 103 ASP A O 1
ATOM 768 N N . ALA A 1 104 ? -1.202 6.909 13.488 1.00 98.38 104 ALA A N 1
ATOM 769 C CA . ALA A 1 104 ? -0.221 7.528 14.375 1.00 98.38 104 ALA A CA 1
ATOM 770 C C . ALA A 1 104 ? 0.837 8.352 13.615 1.00 98.38 104 ALA A C 1
ATOM 772 O O . ALA A 1 104 ? 1.299 9.377 14.112 1.00 98.38 104 ALA A O 1
ATOM 773 N N . LEU A 1 105 ? 1.263 7.931 12.416 1.00 98.50 105 LEU A N 1
ATOM 774 C CA . LEU A 1 105 ? 2.145 8.761 11.586 1.00 98.50 105 LEU A CA 1
ATOM 775 C C . LEU A 1 105 ? 1.398 9.966 10.998 1.00 98.50 105 LEU A C 1
ATOM 777 O O . LEU A 1 105 ? 1.943 11.068 11.002 1.00 98.50 105 LEU A O 1
ATOM 781 N N . ALA A 1 106 ? 0.181 9.764 10.491 1.00 98.19 106 ALA A N 1
ATOM 782 C CA . ALA A 1 106 ? -0.616 10.830 9.892 1.00 98.19 106 ALA A CA 1
ATOM 783 C C . ALA A 1 106 ? -0.970 11.930 10.907 1.00 98.19 106 ALA A C 1
ATOM 785 O O . ALA A 1 106 ? -0.928 13.106 10.558 1.00 98.19 106 ALA A O 1
ATOM 786 N N . GLU A 1 107 ? -1.247 11.563 12.160 1.00 98.12 107 GLU A N 1
ATOM 787 C CA . GLU A 1 107 ? -1.454 12.495 13.271 1.00 98.12 107 GLU A CA 1
ATOM 788 C C . GLU A 1 107 ? -0.192 13.314 13.567 1.00 98.12 107 GLU A C 1
ATOM 790 O O . GLU A 1 107 ? -0.251 14.540 13.583 1.00 98.12 107 GLU A O 1
ATOM 795 N N . ARG A 1 108 ? 0.974 12.666 13.716 1.00 98.25 108 ARG A N 1
ATOM 796 C CA . ARG A 1 108 ? 2.246 13.373 13.974 1.00 98.25 108 ARG A CA 1
ATOM 797 C C . ARG A 1 108 ? 2.632 14.363 12.876 1.00 98.25 108 ARG A C 1
ATOM 799 O O . ARG A 1 108 ? 3.366 15.306 13.151 1.00 98.25 108 ARG A O 1
ATOM 806 N N . LEU A 1 109 ? 2.219 14.100 11.639 1.00 97.44 109 LEU A N 1
ATOM 807 C CA . LEU A 1 109 ? 2.509 14.944 10.482 1.00 97.44 109 LEU A CA 1
ATOM 808 C C . LEU A 1 109 ? 1.417 15.984 10.196 1.00 97.44 109 LEU A C 1
ATOM 810 O O . LEU A 1 109 ? 1.559 16.715 9.221 1.00 97.44 109 LEU A O 1
ATOM 814 N N . ASP A 1 110 ? 0.341 16.020 10.989 1.00 97.88 110 ASP A N 1
ATOM 815 C CA . ASP A 1 110 ? -0.860 16.823 10.724 1.00 97.88 110 ASP A CA 1
ATOM 816 C C . ASP A 1 110 ? -1.363 16.665 9.273 1.00 97.88 110 ASP A C 1
ATOM 818 O O . ASP A 1 110 ? -1.573 17.621 8.527 1.00 97.88 110 ASP A O 1
ATOM 822 N N . ALA A 1 111 ? -1.490 15.408 8.829 1.00 97.62 111 ALA A N 1
ATOM 823 C CA . ALA A 1 111 ? -1.841 15.044 7.458 1.00 97.62 111 ALA A CA 1
ATOM 824 C C . ALA A 1 111 ? -3.308 14.567 7.362 1.00 97.62 111 ALA A C 1
ATOM 826 O O . ALA A 1 111 ? -3.567 13.355 7.320 1.00 97.62 111 ALA A O 1
ATOM 827 N N . PRO A 1 112 ? -4.302 15.480 7.286 1.00 97.31 112 PRO A N 1
ATOM 828 C CA . PRO A 1 112 ? -5.724 15.127 7.357 1.00 97.31 112 PRO A CA 1
ATOM 829 C C . PRO A 1 112 ? -6.183 14.215 6.214 1.00 97.31 112 PRO A C 1
ATOM 831 O O . PRO A 1 112 ? -7.057 13.374 6.407 1.00 97.31 112 PRO A O 1
ATOM 834 N N . HIS A 1 113 ? -5.568 14.324 5.034 1.00 97.62 113 HIS A N 1
ATOM 835 C CA . HIS A 1 113 ? -5.885 13.471 3.888 1.00 97.62 113 HIS A CA 1
ATOM 836 C C . HIS A 1 113 ? -5.531 11.994 4.137 1.00 97.62 113 HIS A C 1
ATOM 838 O O . HIS A 1 113 ? -6.301 11.115 3.757 1.00 97.62 113 HIS A O 1
ATOM 844 N N . TRP A 1 114 ? -4.421 11.696 4.826 1.00 97.81 114 TRP A N 1
ATOM 845 C CA . TRP A 1 114 ? -4.083 10.316 5.195 1.00 97.81 114 TRP A CA 1
ATOM 846 C C . TRP A 1 114 ? -4.939 9.797 6.344 1.00 97.81 114 TRP A C 1
ATOM 848 O O . TRP A 1 114 ? -5.321 8.630 6.316 1.00 97.81 114 TRP A O 1
ATOM 858 N N . ARG A 1 115 ? -5.316 10.648 7.306 1.00 98.31 115 ARG A N 1
ATOM 859 C CA . ARG A 1 115 ? -6.282 10.267 8.352 1.00 98.31 115 ARG A CA 1
ATOM 860 C C . ARG A 1 115 ? -7.646 9.900 7.766 1.00 98.31 115 ARG A C 1
ATOM 862 O O . ARG A 1 115 ? -8.215 8.870 8.123 1.00 98.31 115 ARG A O 1
ATOM 869 N N . ALA A 1 116 ? -8.144 10.702 6.823 1.00 98.12 116 ALA A N 1
ATOM 870 C CA . ALA A 1 116 ? -9.382 10.409 6.104 1.00 98.12 116 ALA A CA 1
ATOM 871 C C . ALA A 1 116 ? -9.292 9.074 5.348 1.00 98.12 116 ALA A C 1
ATOM 873 O O . ALA A 1 116 ? -10.229 8.274 5.365 1.00 98.12 116 ALA A O 1
ATOM 874 N N . GLU A 1 117 ? -8.145 8.792 4.730 1.00 97.69 117 GLU A N 1
ATOM 875 C CA . GLU A 1 117 ? -7.946 7.529 4.032 1.00 97.69 117 GLU A CA 1
ATOM 876 C C . GLU A 1 117 ? -7.907 6.316 4.974 1.00 97.69 117 GLU A C 1
ATOM 878 O O . GLU A 1 117 ? -8.539 5.294 4.692 1.00 97.69 117 GLU A O 1
ATOM 883 N N . VAL A 1 118 ? -7.214 6.431 6.113 1.00 98.38 118 VAL A N 1
ATOM 884 C CA . VAL A 1 118 ? -7.207 5.402 7.162 1.00 98.38 118 VAL A CA 1
ATOM 885 C C . VAL A 1 118 ? -8.632 5.109 7.627 1.00 98.38 118 VAL A C 1
ATOM 887 O O . VAL A 1 118 ? -9.018 3.941 7.693 1.00 98.38 118 VAL A O 1
ATOM 890 N N . ALA A 1 119 ? -9.434 6.143 7.893 1.00 97.88 119 ALA A N 1
ATOM 891 C CA . ALA A 1 119 ? -10.831 5.980 8.288 1.00 97.88 119 ALA A CA 1
ATOM 892 C C . ALA A 1 119 ? -11.646 5.226 7.218 1.00 97.88 119 ALA A C 1
ATOM 894 O O . ALA A 1 119 ? -12.358 4.273 7.538 1.00 97.88 119 ALA A O 1
ATOM 895 N N . GLY A 1 120 ? -11.477 5.573 5.937 1.00 97.62 120 GLY A N 1
ATOM 896 C CA . GLY A 1 120 ? -12.147 4.883 4.829 1.00 97.62 120 GLY A CA 1
ATOM 897 C C . GLY A 1 120 ? -11.709 3.424 4.634 1.00 97.62 120 GLY A C 1
ATOM 898 O O . GLY A 1 120 ? -12.494 2.590 4.181 1.00 97.62 120 GLY A O 1
ATOM 899 N N . LEU A 1 121 ? -10.462 3.075 4.964 1.00 96.56 121 LEU A N 1
ATOM 900 C CA . LEU A 1 121 ? -9.996 1.681 4.967 1.00 96.56 121 LEU A CA 1
ATOM 901 C C . LEU A 1 121 ? -10.526 0.903 6.178 1.00 96.56 121 LEU A C 1
ATOM 903 O O . LEU A 1 121 ? -10.865 -0.269 6.032 1.00 96.56 121 LEU A O 1
ATOM 907 N N . ARG A 1 122 ? -10.640 1.542 7.350 1.00 96.19 122 ARG A N 1
ATOM 908 C CA . ARG A 1 122 ? -11.237 0.925 8.545 1.00 96.19 122 ARG A CA 1
ATOM 909 C C . ARG A 1 122 ? -12.709 0.593 8.352 1.00 96.19 122 ARG A C 1
ATOM 911 O O . ARG A 1 122 ? -13.102 -0.502 8.726 1.00 96.19 122 ARG A O 1
ATOM 918 N N . SER A 1 123 ? -13.489 1.491 7.744 1.00 94.50 123 SER A N 1
ATOM 919 C CA . SER A 1 123 ? -14.904 1.220 7.442 1.00 94.50 123 SER A CA 1
ATOM 920 C C . SER A 1 123 ? -15.044 -0.064 6.623 1.00 94.50 123 SER A C 1
ATOM 922 O O . SER A 1 123 ? -15.693 -1.001 7.063 1.00 94.50 123 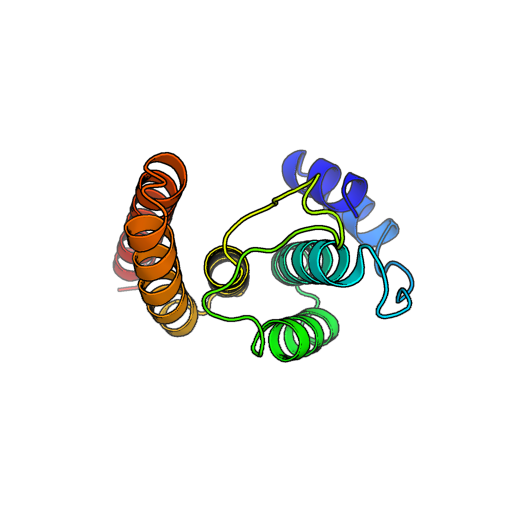SER A O 1
ATOM 924 N N . ARG A 1 124 ? -14.293 -0.171 5.517 1.00 88.81 124 ARG A N 1
ATOM 925 C CA . ARG A 1 124 ? -14.282 -1.370 4.662 1.00 88.81 124 ARG A CA 1
ATOM 926 C C . ARG A 1 124 ? -13.879 -2.645 5.402 1.00 88.81 124 ARG A C 1
ATOM 928 O O . ARG A 1 124 ? -14.349 -3.727 5.069 1.00 88.81 124 ARG A O 1
ATOM 935 N N . LEU A 1 125 ? -12.970 -2.532 6.370 1.00 90.19 125 LEU A N 1
ATOM 936 C CA . LEU A 1 125 ? -12.546 -3.656 7.200 1.00 90.19 125 LEU A CA 1
ATOM 937 C C . LEU A 1 125 ? -13.655 -4.121 8.156 1.00 90.19 125 LEU A C 1
ATOM 939 O O . LEU A 1 125 ? -13.719 -5.312 8.447 1.00 90.19 125 LEU A O 1
ATOM 943 N N . CYS A 1 126 ? -14.486 -3.208 8.665 1.00 87.88 126 CYS A N 1
ATOM 944 C CA . CYS A 1 126 ? -15.651 -3.551 9.480 1.00 87.88 126 CYS A CA 1
ATOM 945 C C . CYS A 1 126 ? -16.726 -4.228 8.625 1.00 87.88 126 CYS A C 1
ATOM 947 O O . CYS A 1 126 ? -17.123 -5.339 8.964 1.00 87.88 126 CYS A O 1
ATOM 949 N N . ASP A 1 127 ? -17.076 -3.634 7.481 1.00 85.00 127 ASP A N 1
ATOM 950 C CA . ASP A 1 127 ? -18.089 -4.171 6.562 1.00 85.00 127 ASP A CA 1
ATOM 951 C C . ASP A 1 127 ? -17.738 -5.614 6.135 1.00 85.00 127 ASP A C 1
ATOM 953 O O . ASP A 1 127 ? -18.541 -6.536 6.253 1.00 85.00 127 ASP A O 1
ATOM 957 N N . ALA A 1 128 ? -16.472 -5.862 5.771 1.00 75.38 128 ALA A N 1
ATOM 958 C CA . ALA A 1 128 ? -15.998 -7.192 5.375 1.00 75.38 128 ALA A CA 1
ATOM 959 C C . ALA A 1 128 ? -16.015 -8.247 6.503 1.00 75.38 128 ALA A C 1
ATOM 961 O O . ALA A 1 128 ? -15.890 -9.440 6.227 1.00 75.38 128 ALA A O 1
ATOM 962 N N . ARG A 1 129 ? -16.102 -7.838 7.777 1.00 72.12 129 ARG A N 1
ATOM 963 C CA . ARG A 1 129 ? -16.231 -8.764 8.918 1.00 72.12 129 ARG A CA 1
ATOM 964 C C . ARG A 1 129 ? -17.687 -9.110 9.208 1.00 72.12 129 ARG A C 1
ATOM 966 O O . ARG A 1 129 ? -17.921 -10.170 9.779 1.00 72.12 129 ARG A O 1
ATOM 973 N N . GLU A 1 130 ? -18.622 -8.243 8.834 1.00 64.81 130 GLU A N 1
ATOM 974 C CA . GLU A 1 130 ? -20.061 -8.445 9.016 1.00 64.81 130 GLU A CA 1
ATOM 975 C C . GLU A 1 130 ? -20.637 -9.383 7.942 1.00 64.81 130 GLU A C 1
ATOM 977 O O . GLU A 1 130 ? -21.433 -10.254 8.275 1.00 64.81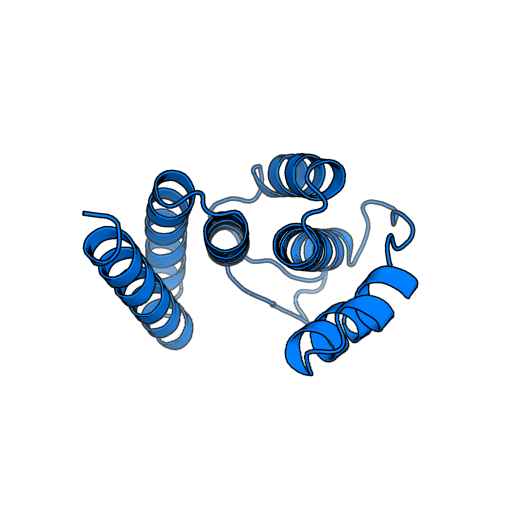 130 GLU A O 1
ATOM 982 N N . ASP A 1 131 ? -20.141 -9.316 6.700 1.00 59.84 131 ASP A N 1
ATOM 983 C CA . ASP A 1 131 ? -20.552 -10.199 5.587 1.00 59.84 131 ASP A CA 1
ATOM 984 C C . ASP A 1 131 ? -20.066 -11.664 5.714 1.00 59.84 131 ASP A C 1
ATOM 986 O O . ASP A 1 131 ? -20.442 -12.530 4.922 1.00 59.84 131 ASP A O 1
ATOM 990 N N . GLY A 1 132 ? -19.180 -11.947 6.674 1.00 54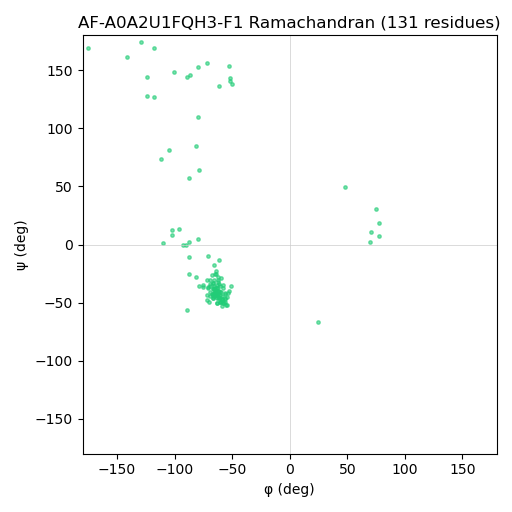.66 132 GLY A N 1
ATOM 991 C CA . GLY A 1 132 ? -18.568 -13.262 6.901 1.00 54.66 132 GLY A CA 1
ATOM 992 C C . GLY A 1 132 ? -19.156 -14.064 8.069 1.00 54.66 132 GLY A C 1
ATOM 993 O O . GLY A 1 132 ? -18.514 -15.032 8.490 1.00 54.66 132 GLY A O 1
ATOM 994 N N . VAL A 1 133 ? -20.306 -13.644 8.615 1.00 45.56 133 VAL A N 1
ATOM 995 C CA . VAL A 1 133 ? -21.034 -14.281 9.735 1.00 45.56 133 VAL A CA 1
ATOM 996 C C . VAL A 1 133 ? -22.303 -14.971 9.248 1.00 45.56 133 VAL A C 1
ATOM 998 O O . VAL A 1 133 ? -23.044 -14.360 8.451 1.00 45.56 133 VAL A O 1
#

pLDDT: mean 92.43, std 8.83, range [45.56, 98.75]

Radius of gyration: 14.71 Å; Cα contacts (8 Å, |Δi|>4): 163; chains: 1; bounding box: 40×32×34 Å

Nearest PDB structures (foldseek):
  3ro3-assembly1_A  TM=5.810E-01  e=6.222E-01  Mus musculus
  5a7d-assembly2_E  TM=5.822E-01  e=2.334E+00  Drosophila melanogaster
  8rst-assembly1_A-2  TM=6.005E-01  e=2.883E+00  Bacillus phage phi3T
  3sf4-assembly2_B  TM=4.320E-01  e=3.205E+00  Homo sapiens

Foldseek 3Di:
DVVLVVCVVVVVLVVSVVCPDDDQDPPAFQNLVVLLVQLLSCLQNVVPVSNVVSCVVLVVQQLHFRAGPVRPDTDAHSLCSQLNSCVSNVNLVSNVVSLVSRCVSCVVVVPVVSNVVSVVSVVVSVVVVVVVD

Sequence (133 aa):
MLLVHARLDAGLGDRARAAWPVPQRPREGTWLLDTALQCLAAARLGDGAVLRRTRADLAPWSGRLVHTVNGQLVLAPVDLVLARAALAAGEPREAGAALDRADALAERLDAPHWRAEVAGLRSRLCDAREDGV